Protein AF-A0AAE1PUC5-F1 (afdb_monomer_lite)

Sequence (109 aa):
MRTDESKNDPVVAELPVYLAKTLLDKLYVLQYPVRPHSHTYDDDSILKTKIRPRSKNVEVNLGLRTRGPTYDKSKGEQIALNVDGAFRDKRDSEDNYYKRQRVRWYVEV

Radius of gyration: 24.21 Å; chains: 1; bounding box: 84×30×47 Å

pLDDT: mean 78.88, std 15.54, range [35.38, 94.88]

Structure (mmCIF, N/CA/C/O backbone):
data_AF-A0AAE1PUC5-F1
#
_entry.id   AF-A0AAE1PUC5-F1
#
loop_
_atom_site.group_PDB
_atom_site.id
_atom_site.type_symbol
_atom_site.label_atom_id
_atom_site.label_alt_id
_atom_site.label_comp_id
_atom_site.label_asym_id
_atom_site.label_entity_id
_atom_site.label_seq_id
_atom_site.pdbx_PDB_ins_code
_atom_site.Cartn_x
_atom_site.Cartn_y
_atom_site.Cartn_z
_atom_site.occupancy
_atom_site.B_iso_or_equiv
_atom_site.auth_seq_id
_atom_site.auth_comp_id
_atom_site.auth_asym_id
_atom_site.auth_atom_id
_atom_site.pdbx_PDB_model_num
ATOM 1 N N . MET A 1 1 ? -59.134 3.040 8.819 1.00 43.56 1 MET A N 1
ATOM 2 C CA . MET A 1 1 ? -58.507 2.415 10.001 1.00 43.56 1 MET A CA 1
ATOM 3 C C . MET A 1 1 ? -57.400 1.513 9.465 1.00 43.56 1 MET A C 1
ATOM 5 O O . MET A 1 1 ? -57.729 0.550 8.791 1.00 43.56 1 MET A O 1
ATOM 9 N N . ARG A 1 2 ? -56.121 1.905 9.572 1.00 47.25 2 ARG A N 1
ATOM 10 C CA . ARG A 1 2 ? -54.986 1.075 9.119 1.00 47.25 2 ARG A CA 1
ATOM 11 C C . ARG A 1 2 ? -54.645 0.113 10.255 1.00 47.25 2 ARG A C 1
ATOM 13 O O . ARG A 1 2 ? -54.459 0.571 11.374 1.00 47.25 2 ARG A O 1
ATOM 20 N N . THR A 1 3 ? -54.664 -1.183 9.981 1.00 53.28 3 THR A N 1
ATOM 21 C CA . THR A 1 3 ? -54.377 -2.247 10.945 1.00 53.28 3 THR A CA 1
ATOM 22 C C . THR A 1 3 ? -52.873 -2.348 11.203 1.00 53.28 3 THR A C 1
ATOM 24 O O . THR A 1 3 ? -52.073 -2.328 10.272 1.00 53.28 3 THR A O 1
ATOM 27 N N . ASP A 1 4 ? -52.514 -2.415 12.486 1.00 59.62 4 ASP A N 1
ATOM 28 C CA . ASP A 1 4 ? -51.156 -2.510 13.032 1.00 59.62 4 ASP A CA 1
ATOM 29 C C . ASP A 1 4 ? -50.476 -3.856 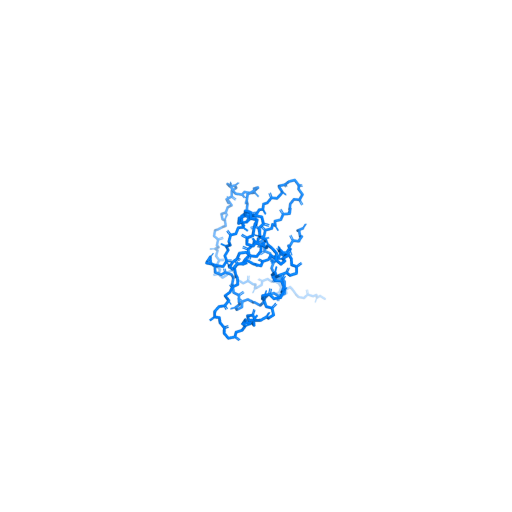12.686 1.00 59.62 4 ASP A C 1
ATOM 31 O O . ASP A 1 4 ? -50.363 -4.740 13.534 1.00 59.62 4 ASP A O 1
ATOM 35 N N . GLU A 1 5 ? -50.004 -4.043 11.452 1.00 59.59 5 GLU A N 1
ATOM 36 C CA . GLU A 1 5 ? -49.231 -5.241 11.055 1.00 59.59 5 GLU A CA 1
ATOM 37 C C . GLU A 1 5 ? -47.775 -5.246 11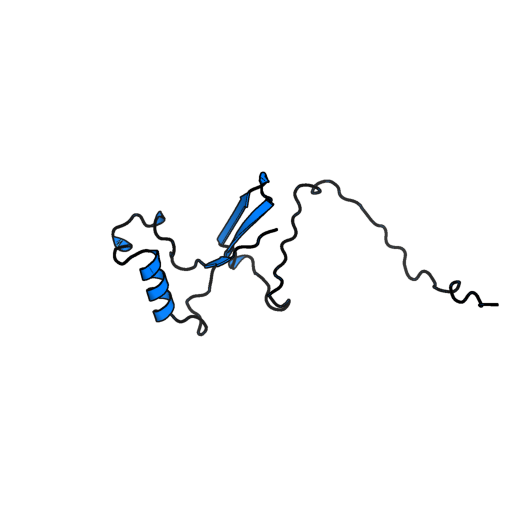.570 1.00 59.59 5 GLU A C 1
ATOM 39 O O . GLU A 1 5 ? -47.043 -6.210 11.376 1.00 59.59 5 GLU A O 1
ATOM 44 N N . SER A 1 6 ? -47.336 -4.204 12.282 1.00 59.38 6 SER A N 1
ATOM 45 C CA . SER A 1 6 ? -45.960 -4.064 12.786 1.00 59.38 6 SER A CA 1
ATOM 46 C C . SER A 1 6 ? -45.671 -4.791 14.109 1.00 59.38 6 SER A C 1
ATOM 48 O O . SER A 1 6 ? -44.548 -4.731 14.603 1.00 59.38 6 SER A O 1
ATOM 50 N N . LYS A 1 7 ? -46.658 -5.466 14.714 1.00 60.78 7 LYS A N 1
ATOM 51 C CA . LYS A 1 7 ? -46.546 -6.060 16.065 1.00 60.78 7 LYS A CA 1
ATOM 52 C C . LYS A 1 7 ? -46.017 -7.500 16.114 1.00 60.78 7 LYS A C 1
ATOM 54 O O . LYS A 1 7 ? -46.026 -8.085 17.192 1.00 60.78 7 LYS A O 1
ATOM 59 N N . ASN A 1 8 ? -45.583 -8.081 14.995 1.00 72.25 8 ASN A N 1
ATOM 60 C CA . ASN A 1 8 ? -45.296 -9.519 14.923 1.00 72.25 8 ASN A CA 1
ATOM 61 C C . ASN A 1 8 ? -43.942 -9.866 14.276 1.00 72.25 8 ASN A C 1
ATOM 63 O O . ASN A 1 8 ? -43.862 -10.834 13.524 1.00 72.25 8 ASN A O 1
ATOM 67 N N . ASP A 1 9 ? -42.894 -9.083 14.545 1.00 81.62 9 ASP A N 1
ATOM 68 C CA . ASP A 1 9 ? -41.514 -9.445 14.190 1.00 81.62 9 ASP A CA 1
ATOM 69 C C . ASP A 1 9 ? -40.803 -10.051 15.423 1.00 81.62 9 ASP A C 1
ATOM 71 O O . ASP A 1 9 ? -40.453 -9.311 16.350 1.00 81.62 9 ASP A O 1
ATOM 75 N N . PRO A 1 10 ? -40.688 -11.391 15.526 1.00 86.00 10 PRO A N 1
ATOM 76 C CA . PRO A 1 10 ? -40.137 -12.051 16.704 1.00 86.00 10 PRO A CA 1
ATOM 77 C C . PRO A 1 10 ? -38.611 -11.910 16.773 1.00 86.00 10 PRO A C 1
ATOM 79 O O . PRO A 1 10 ? -37.898 -12.111 15.792 1.00 86.00 10 PRO A O 1
ATOM 82 N N . VAL A 1 11 ? -38.086 -11.652 17.973 1.00 85.12 11 VAL A N 1
ATOM 83 C CA . VAL A 1 11 ? -36.637 -11.652 18.217 1.00 85.12 11 VAL A CA 1
ATOM 84 C C . VAL A 1 11 ? -36.087 -13.066 18.008 1.00 85.12 11 VAL A C 1
ATOM 86 O O . VAL A 1 11 ? -36.425 -13.986 18.750 1.00 85.12 11 VAL A O 1
ATOM 89 N N . VAL A 1 12 ? -35.233 -13.237 16.995 1.00 91.44 12 VAL A N 1
ATOM 90 C CA . VAL A 1 12 ? -34.618 -14.534 16.649 1.00 91.44 12 VAL A CA 1
ATOM 91 C C . VAL A 1 12 ? -33.363 -14.814 17.485 1.00 91.44 12 VAL A C 1
ATOM 93 O O . VAL A 1 12 ? -33.109 -15.963 17.840 1.00 91.44 12 VAL A O 1
ATOM 96 N N . ALA A 1 13 ? -32.570 -13.784 17.803 1.00 90.25 13 ALA A N 1
ATOM 97 C CA . ALA A 1 13 ? -31.341 -13.919 18.585 1.00 90.25 13 ALA A CA 1
ATOM 98 C C . ALA A 1 13 ? -30.924 -12.598 19.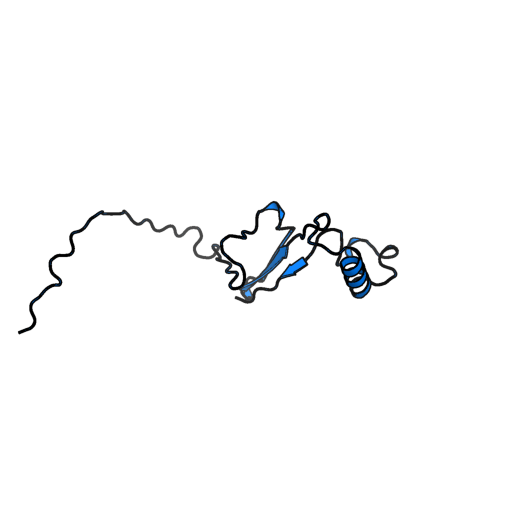251 1.00 90.25 13 ALA A C 1
ATOM 100 O O . ALA A 1 13 ? -31.054 -11.527 18.657 1.00 90.25 13 ALA A O 1
ATOM 101 N N . GLU A 1 14 ? -30.347 -12.694 20.451 1.00 91.50 14 GLU A N 1
ATOM 102 C CA . GLU A 1 14 ? -29.689 -11.583 21.145 1.00 91.50 14 GLU A CA 1
ATOM 103 C C . GLU A 1 14 ? -28.169 -11.715 21.005 1.00 91.50 14 GLU A C 1
ATOM 105 O O . GLU A 1 14 ? -27.575 -12.721 21.396 1.00 91.50 14 GLU A O 1
ATOM 110 N N . LEU A 1 15 ? -27.529 -10.697 20.426 1.00 94.00 15 LEU A N 1
ATOM 111 C CA . LEU A 1 15 ? -26.083 -10.662 20.214 1.00 94.00 15 LEU A CA 1
ATOM 112 C C . LEU A 1 15 ? -25.467 -9.574 21.105 1.00 94.00 15 LEU A C 1
ATOM 114 O O . LEU A 1 15 ? -25.795 -8.398 20.924 1.00 94.00 15 LEU A O 1
ATOM 118 N N . PRO A 1 16 ? -24.571 -9.915 22.051 1.00 93.38 16 PRO A N 1
ATOM 119 C CA . PRO A 1 16 ? -23.893 -8.907 22.854 1.00 93.38 16 PRO A CA 1
ATOM 120 C C . PRO A 1 16 ? -22.931 -8.094 21.977 1.00 93.38 16 PRO A C 1
ATOM 122 O O . PRO A 1 16 ? -22.033 -8.641 21.334 1.00 93.38 16 PRO A O 1
ATOM 125 N N . VAL A 1 17 ? -23.112 -6.772 21.958 1.00 94.88 17 VAL A N 1
ATOM 126 C CA . VAL A 1 17 ? -22.278 -5.844 21.181 1.00 94.88 17 VAL A CA 1
ATOM 127 C C . VAL A 1 17 ? -21.230 -5.213 22.093 1.00 94.88 17 VAL A C 1
ATOM 129 O O . VAL A 1 17 ? -21.557 -4.477 23.024 1.00 94.88 17 VAL A O 1
ATOM 132 N N . TYR A 1 18 ? -19.956 -5.475 21.805 1.00 94.12 18 TYR A N 1
ATOM 133 C CA . TYR A 1 18 ? -18.825 -4.915 22.544 1.00 94.12 18 TYR A CA 1
ATOM 134 C C . TYR A 1 18 ? -18.191 -3.747 21.783 1.00 94.12 18 TYR A C 1
ATOM 136 O O . TYR A 1 18 ? -17.984 -3.821 20.573 1.00 94.12 18 TYR A O 1
ATOM 144 N N . LEU A 1 19 ? -17.833 -2.678 22.501 1.00 92.81 19 LEU A N 1
ATOM 145 C CA . LEU A 1 19 ? -17.161 -1.506 21.936 1.00 92.81 19 LEU A CA 1
ATOM 146 C C . LEU A 1 19 ? -15.700 -1.448 22.391 1.00 92.81 19 LEU A C 1
ATOM 148 O O . LEU A 1 19 ? -15.410 -1.153 23.551 1.00 92.81 19 LEU A O 1
ATOM 152 N N . ALA A 1 20 ? -14.773 -1.654 21.458 1.00 93.31 20 ALA A N 1
ATOM 153 C CA . ALA A 1 20 ? -13.349 -1.434 21.684 1.00 93.31 20 ALA A CA 1
ATOM 154 C C . ALA A 1 20 ? -12.951 -0.009 21.261 1.00 93.31 20 ALA A C 1
ATOM 156 O O . ALA A 1 20 ? -13.194 0.400 20.129 1.00 93.31 20 ALA A O 1
ATOM 157 N N . LYS A 1 21 ? -12.307 0.748 22.161 1.00 93.12 21 LYS A N 1
ATOM 158 C CA . LYS A 1 21 ? -11.844 2.130 21.897 1.00 93.12 21 LYS A CA 1
ATOM 159 C C . LYS A 1 21 ? -10.333 2.248 21.658 1.00 93.12 21 LYS A C 1
ATOM 161 O O . LYS A 1 21 ? -9.837 3.334 21.387 1.00 93.12 21 LYS A O 1
ATOM 166 N N . THR A 1 22 ? -9.590 1.147 21.747 1.00 94.62 22 THR A N 1
ATOM 167 C CA . THR A 1 22 ? -8.115 1.130 21.698 1.00 94.62 22 THR A CA 1
ATOM 168 C C . THR A 1 22 ? -7.527 1.590 20.360 1.00 94.62 22 THR A C 1
ATOM 170 O O . THR A 1 22 ? -6.424 2.134 20.332 1.00 94.62 22 THR A O 1
ATOM 173 N N . LEU A 1 23 ? -8.249 1.387 19.254 1.00 91.50 23 LEU A N 1
ATOM 174 C CA . LEU A 1 23 ? -7.797 1.679 17.887 1.00 91.50 23 LEU A CA 1
ATOM 175 C C . LEU A 1 23 ? -8.590 2.800 17.203 1.00 91.50 23 LEU A C 1
ATOM 177 O O . LEU A 1 23 ? -8.455 2.970 15.994 1.00 91.50 23 LEU A O 1
ATOM 181 N N . LEU A 1 24 ? -9.384 3.567 17.957 1.00 89.31 24 LEU A N 1
ATOM 182 C CA . LEU A 1 24 ? -10.325 4.549 17.407 1.00 89.31 24 LEU A CA 1
ATOM 183 C C . LEU A 1 24 ? -9.669 5.518 16.403 1.00 89.31 24 LEU A C 1
ATOM 185 O O . LEU A 1 24 ? -10.225 5.756 15.339 1.00 89.31 24 LEU A O 1
ATOM 189 N N . ASP A 1 25 ? -8.450 5.981 16.695 1.00 86.25 25 ASP A N 1
ATOM 190 C CA . ASP A 1 25 ? -7.715 6.946 15.856 1.00 86.25 25 ASP A CA 1
ATOM 191 C C . ASP A 1 25 ? -6.633 6.305 14.962 1.00 86.25 25 ASP A C 1
ATOM 193 O O . ASP A 1 25 ? -5.858 6.994 14.290 1.00 86.25 25 ASP A O 1
ATOM 197 N N . LYS A 1 26 ? -6.520 4.971 14.991 1.00 89.25 26 LYS A N 1
ATOM 198 C CA . LYS A 1 26 ? -5.444 4.210 14.328 1.00 89.25 26 LYS A CA 1
ATOM 199 C C . LYS A 1 26 ? -5.951 3.215 13.286 1.00 89.25 26 LYS A C 1
ATOM 201 O O . LYS A 1 26 ? -5.147 2.738 12.488 1.00 89.25 26 LYS A O 1
ATOM 206 N N . LEU A 1 27 ? -7.242 2.885 13.296 1.00 90.81 27 LEU A N 1
ATOM 207 C CA . LEU A 1 27 ? -7.851 1.962 12.346 1.00 90.81 27 LEU A CA 1
ATOM 208 C C . LEU A 1 27 ? -8.322 2.714 11.100 1.00 90.81 27 LEU A C 1
ATOM 210 O O . LEU A 1 27 ? -9.198 3.571 11.172 1.00 90.81 27 LEU A O 1
ATOM 214 N N . TYR A 1 28 ? -7.755 2.354 9.952 1.00 89.12 28 TYR A N 1
ATOM 215 C CA . TYR A 1 28 ? -8.115 2.914 8.653 1.00 89.12 28 TYR A CA 1
ATOM 216 C C . TYR A 1 28 ? -8.654 1.809 7.749 1.00 89.12 28 TYR A C 1
ATOM 218 O O . TYR A 1 28 ? -8.137 0.692 7.754 1.00 89.12 28 TYR A O 1
ATOM 226 N N . VAL A 1 29 ? -9.672 2.134 6.953 1.00 89.69 29 VAL A N 1
ATOM 227 C CA . VAL A 1 29 ? -10.246 1.232 5.949 1.00 89.69 29 VAL A CA 1
ATOM 228 C C . VAL A 1 29 ? -9.907 1.776 4.569 1.00 89.69 29 VAL A C 1
ATOM 230 O O . VAL A 1 29 ? -10.301 2.886 4.224 1.00 89.69 29 VAL A O 1
ATOM 233 N N . LEU A 1 30 ? -9.171 0.991 3.784 1.00 88.94 30 LEU A N 1
ATOM 234 C CA . LEU A 1 30 ? -8.834 1.319 2.400 1.00 88.94 30 LEU A CA 1
ATOM 235 C C . LEU A 1 30 ? -9.791 0.583 1.463 1.00 88.94 30 LEU A C 1
ATOM 237 O O . LEU A 1 30 ? -9.928 -0.637 1.551 1.00 88.94 30 LEU A O 1
ATOM 241 N N . GLN A 1 31 ? -10.444 1.320 0.567 1.00 89.69 31 GLN A N 1
ATOM 242 C CA . GLN A 1 31 ? -11.379 0.767 -0.412 1.00 89.69 31 GLN A CA 1
ATOM 243 C C . GLN A 1 31 ? -10.797 0.877 -1.823 1.00 89.69 31 GLN A C 1
ATOM 245 O O . GLN A 1 31 ? -10.186 1.885 -2.173 1.00 89.69 31 GLN A O 1
ATOM 250 N N . TYR A 1 32 ? -11.005 -0.158 -2.641 1.00 89.75 32 TYR A N 1
ATOM 251 C CA . TYR A 1 32 ? -10.541 -0.219 -4.031 1.00 89.75 32 TYR A CA 1
ATOM 252 C C . TYR A 1 32 ? -11.743 -0.395 -4.973 1.00 89.75 32 TYR A C 1
ATOM 254 O O . TYR A 1 32 ? -12.035 -1.522 -5.369 1.00 89.75 32 TYR A O 1
ATOM 262 N N . PRO A 1 33 ? -12.449 0.689 -5.352 1.00 89.81 33 PRO A N 1
ATOM 263 C CA . PRO A 1 33 ? -13.742 0.600 -6.046 1.00 89.81 33 PRO A CA 1
ATOM 264 C C . PRO A 1 33 ? -13.689 -0.128 -7.392 1.00 89.81 33 PRO A C 1
ATOM 266 O O . PRO A 1 33 ? -14.649 -0.768 -7.803 1.00 89.81 33 PRO A O 1
ATOM 269 N N . VAL A 1 34 ? -12.553 -0.035 -8.083 1.00 90.00 34 VAL A N 1
ATOM 270 C CA . VAL A 1 34 ? -12.346 -0.632 -9.410 1.00 90.00 34 VAL A CA 1
ATOM 271 C C . VAL A 1 34 ? -11.881 -2.087 -9.353 1.00 90.00 34 VAL A C 1
ATOM 273 O O . VAL A 1 34 ? -11.670 -2.701 -10.398 1.00 90.00 34 VAL A O 1
ATOM 276 N N . ARG A 1 35 ? -11.672 -2.646 -8.154 1.00 86.69 35 ARG A N 1
ATOM 277 C CA . ARG A 1 35 ? -11.149 -4.000 -7.991 1.00 86.69 35 ARG A CA 1
ATOM 278 C C . ARG A 1 35 ? -12.259 -4.954 -7.538 1.00 86.69 35 ARG A C 1
ATOM 280 O O . ARG A 1 35 ? -12.886 -4.700 -6.513 1.00 86.69 35 ARG A O 1
ATOM 287 N N . PRO A 1 36 ? -12.504 -6.057 -8.267 1.00 89.88 36 PRO A N 1
ATOM 288 C CA . PRO A 1 36 ? -13.509 -7.035 -7.873 1.00 89.88 36 PRO A CA 1
ATOM 289 C C . PRO A 1 36 ? -13.086 -7.783 -6.605 1.00 89.88 36 PRO A C 1
ATOM 291 O O . PRO A 1 36 ? -11.901 -8.025 -6.377 1.00 89.88 36 PRO A O 1
ATOM 294 N N . HIS A 1 37 ? -14.073 -8.211 -5.817 1.00 85.69 37 HIS A N 1
ATOM 295 C CA . HIS A 1 37 ? -13.857 -8.913 -4.548 1.00 85.69 37 HIS A CA 1
ATOM 296 C C . HIS A 1 37 ? -13.022 -10.198 -4.687 1.00 85.69 37 HIS A C 1
ATOM 298 O O . HIS A 1 37 ? -12.243 -10.523 -3.797 1.00 85.69 37 HIS A O 1
ATOM 304 N N . SER A 1 38 ? -13.130 -10.899 -5.820 1.00 86.94 38 SER A N 1
ATOM 305 C CA . SER A 1 38 ? -12.373 -12.126 -6.098 1.00 86.94 38 SER A CA 1
ATOM 306 C C . SER A 1 38 ? -10.864 -11.912 -6.276 1.00 86.94 38 SER A C 1
ATOM 308 O O . SER A 1 38 ? -10.114 -12.883 -6.275 1.00 86.94 38 SER A O 1
ATOM 310 N N . HIS A 1 39 ? -10.404 -10.668 -6.436 1.00 80.44 39 HIS A N 1
ATOM 311 C CA . HIS A 1 39 ? -8.991 -10.332 -6.584 1.00 80.44 39 HIS A CA 1
ATOM 312 C C . HIS A 1 39 ? -8.516 -9.541 -5.360 1.00 80.44 39 HIS A C 1
ATOM 314 O O . HIS A 1 39 ? -8.499 -8.310 -5.376 1.00 80.44 39 HIS A O 1
ATOM 320 N N . THR A 1 40 ? -8.099 -10.247 -4.310 1.00 83.00 40 THR A N 1
ATOM 321 C CA . THR A 1 40 ? -7.513 -9.660 -3.094 1.00 83.00 40 THR A CA 1
ATOM 322 C C . THR A 1 40 ? -6.058 -9.235 -3.309 1.00 83.00 40 THR A C 1
ATOM 324 O O . THR A 1 40 ? -5.401 -9.616 -4.283 1.00 83.00 40 THR A O 1
ATOM 327 N N . TYR A 1 41 ? -5.560 -8.318 -2.473 1.00 81.50 41 TYR A N 1
ATOM 328 C CA . TYR A 1 41 ? -4.118 -8.093 -2.346 1.00 81.50 41 TYR A CA 1
ATOM 329 C C . TYR A 1 41 ? -3.629 -9.045 -1.264 1.00 81.50 41 TYR A C 1
ATOM 331 O O . TYR A 1 41 ? -4.034 -8.895 -0.117 1.00 81.50 41 TYR A O 1
ATOM 339 N N . ASP A 1 42 ? -2.801 -10.010 -1.643 1.00 75.31 42 ASP A N 1
ATOM 340 C CA . ASP A 1 42 ? -2.109 -10.861 -0.677 1.00 75.31 42 ASP A CA 1
ATOM 341 C C . ASP A 1 42 ? -0.886 -10.107 -0.135 1.00 75.31 42 ASP A C 1
ATOM 343 O O . ASP A 1 42 ? -0.345 -9.231 -0.825 1.00 75.31 42 ASP A O 1
ATOM 347 N N . ASP A 1 43 ? -0.434 -10.437 1.075 1.00 65.31 43 ASP A N 1
ATOM 348 C CA . ASP A 1 43 ? 0.655 -9.720 1.759 1.00 65.31 43 ASP A CA 1
ATOM 349 C C . ASP A 1 43 ? 1.939 -9.647 0.915 1.00 65.31 43 ASP A C 1
ATOM 351 O O . ASP A 1 43 ? 2.588 -8.601 0.856 1.00 65.31 43 ASP A O 1
ATOM 355 N N . ASP A 1 44 ? 2.237 -10.699 0.146 1.00 66.12 44 ASP A N 1
ATOM 356 C CA . ASP A 1 44 ? 3.398 -10.782 -0.753 1.00 66.12 44 ASP A CA 1
ATOM 357 C C . ASP A 1 44 ? 3.391 -9.732 -1.879 1.00 66.12 44 ASP A C 1
ATOM 359 O O . ASP A 1 44 ? 4.411 -9.475 -2.526 1.00 66.12 44 ASP A O 1
ATOM 363 N N . SER A 1 45 ? 2.238 -9.113 -2.143 1.00 78.00 45 SER A N 1
ATOM 364 C CA . SER A 1 45 ? 2.109 -8.049 -3.136 1.00 78.00 45 SER A CA 1
ATOM 365 C C . SER A 1 45 ? 2.448 -6.666 -2.581 1.00 78.00 45 SER A C 1
ATOM 367 O O . SER A 1 45 ? 2.670 -5.753 -3.373 1.00 78.00 45 SER A O 1
ATOM 369 N N . ILE A 1 46 ? 2.531 -6.472 -1.262 1.00 84.88 46 ILE A N 1
ATOM 370 C CA . ILE A 1 46 ? 2.756 -5.157 -0.650 1.00 84.88 46 ILE A CA 1
ATOM 371 C C . ILE A 1 46 ? 4.252 -4.932 -0.434 1.00 84.88 46 ILE A C 1
ATOM 373 O O . ILE A 1 46 ? 4.897 -5.579 0.379 1.00 84.88 46 ILE A O 1
ATOM 377 N N . LEU A 1 47 ? 4.819 -3.954 -1.142 1.00 84.38 47 LEU A N 1
ATOM 378 C CA . LEU A 1 47 ? 6.255 -3.664 -1.070 1.00 84.38 47 LEU A CA 1
ATOM 379 C C . LEU A 1 47 ? 6.584 -2.559 -0.073 1.00 84.38 47 LEU A C 1
ATOM 381 O O . LEU A 1 47 ? 7.603 -2.603 0.611 1.00 84.38 47 LEU A O 1
ATOM 385 N N . LYS A 1 48 ? 5.778 -1.492 -0.063 1.00 85.56 48 LYS A N 1
ATOM 386 C CA . LYS A 1 48 ? 6.018 -0.321 0.786 1.00 85.56 48 LYS A CA 1
ATOM 387 C C . LYS A 1 48 ? 4.758 0.505 0.954 1.00 85.56 48 LYS A C 1
ATOM 389 O O . LYS A 1 48 ? 4.179 0.932 -0.044 1.00 85.56 48 LYS A O 1
ATOM 394 N N . THR A 1 49 ? 4.468 0.873 2.193 1.00 89.06 49 THR A N 1
ATOM 395 C CA . THR A 1 49 ? 3.360 1.761 2.551 1.00 89.06 49 THR A CA 1
ATOM 396 C C . THR A 1 49 ? 3.897 3.080 3.096 1.00 89.06 49 THR A C 1
ATOM 398 O O . THR A 1 49 ? 4.915 3.113 3.790 1.00 89.06 49 THR A O 1
ATOM 401 N N . LYS A 1 50 ? 3.239 4.188 2.762 1.00 90.19 50 LYS A N 1
ATOM 402 C CA . LYS A 1 50 ? 3.496 5.513 3.329 1.00 90.19 50 LYS A CA 1
ATOM 403 C C . LYS A 1 50 ? 2.170 6.159 3.699 1.00 90.19 50 LYS A C 1
ATOM 405 O O . LYS A 1 50 ? 1.203 6.048 2.957 1.00 90.19 50 LYS A O 1
ATOM 410 N N . ILE A 1 51 ? 2.157 6.880 4.811 1.00 91.12 51 ILE A N 1
ATOM 411 C CA . ILE A 1 51 ? 1.005 7.658 5.260 1.00 91.12 51 ILE A CA 1
ATOM 412 C C . ILE A 1 51 ? 1.437 9.101 5.502 1.00 91.12 51 ILE A C 1
ATOM 414 O O . ILE A 1 51 ? 2.512 9.355 6.046 1.00 91.12 51 ILE A O 1
ATOM 418 N N . ARG A 1 52 ? 0.600 10.053 5.091 1.00 90.38 52 ARG A N 1
ATOM 419 C CA . ARG A 1 52 ? 0.690 11.468 5.458 1.00 90.38 52 ARG A CA 1
ATOM 420 C C . ARG A 1 52 ? -0.433 11.762 6.455 1.00 90.38 52 ARG A C 1
ATOM 422 O O . ARG A 1 52 ? -1.545 12.050 6.024 1.00 90.38 52 ARG A O 1
ATOM 429 N N . PRO A 1 53 ? -0.170 11.727 7.775 1.00 83.88 53 PRO A N 1
ATOM 430 C CA . PRO A 1 53 ? -1.231 11.768 8.784 1.00 83.88 53 PRO A CA 1
ATOM 431 C C . PRO A 1 53 ? -2.084 13.040 8.738 1.00 83.88 53 PRO A C 1
ATOM 433 O O . PRO A 1 53 ? -3.293 12.980 8.917 1.00 83.88 53 PRO A O 1
ATOM 436 N N . ARG A 1 54 ? -1.468 14.198 8.451 1.00 86.56 54 ARG A N 1
ATOM 437 C CA . ARG A 1 54 ? -2.179 15.488 8.397 1.00 86.56 54 ARG A CA 1
ATOM 438 C C . ARG A 1 54 ? -3.119 15.610 7.201 1.00 86.56 54 ARG A C 1
ATOM 440 O O . ARG A 1 54 ? -4.203 16.153 7.349 1.00 86.56 54 ARG A O 1
ATOM 447 N N . SER A 1 55 ? -2.698 15.126 6.034 1.00 85.75 55 SER A N 1
ATOM 448 C CA . SER A 1 55 ? -3.495 15.196 4.805 1.00 85.75 55 SER A CA 1
ATOM 449 C C . SER A 1 55 ? -4.312 13.930 4.553 1.00 85.75 55 SER A C 1
ATOM 451 O O . SER A 1 55 ? -4.946 13.840 3.516 1.00 85.75 55 SER A O 1
ATOM 453 N N . LYS A 1 56 ? -4.245 12.943 5.460 1.00 84.31 56 LYS A N 1
ATOM 454 C CA . LYS A 1 56 ? -4.897 11.625 5.369 1.00 84.31 56 LYS A CA 1
ATOM 455 C C . LYS A 1 56 ? -4.622 10.851 4.072 1.00 84.31 56 LYS A C 1
ATOM 457 O O . LYS A 1 56 ? -5.363 9.942 3.724 1.00 84.31 56 LYS A O 1
ATOM 462 N N . ASN A 1 57 ? -3.499 11.133 3.413 1.00 87.50 57 ASN A N 1
ATOM 463 C CA . ASN A 1 57 ? -3.126 10.444 2.179 1.00 87.50 57 ASN A CA 1
ATOM 464 C C . ASN A 1 57 ? -2.322 9.185 2.485 1.00 87.50 57 ASN A C 1
ATOM 466 O O . ASN A 1 57 ? -1.341 9.234 3.237 1.00 87.50 57 ASN A O 1
ATOM 470 N N . VAL A 1 58 ? -2.705 8.076 1.857 1.00 90.12 58 VAL A N 1
ATOM 471 C CA . VAL A 1 58 ? -2.019 6.790 1.973 1.00 90.12 58 VAL A CA 1
ATOM 472 C C . VAL A 1 58 ? -1.514 6.376 0.596 1.00 90.12 58 VAL A C 1
ATOM 474 O O . VAL A 1 58 ? -2.266 6.303 -0.368 1.00 90.12 58 VAL A O 1
ATOM 477 N N . GLU A 1 59 ? -0.219 6.090 0.503 1.00 89.06 59 GLU A N 1
ATOM 478 C CA . GLU A 1 59 ? 0.403 5.541 -0.698 1.00 89.06 59 GLU A CA 1
ATOM 479 C C . GLU A 1 59 ? 0.833 4.102 -0.423 1.00 89.06 59 GLU A C 1
ATOM 481 O O . GLU A 1 59 ? 1.663 3.848 0.457 1.00 89.06 59 GLU A O 1
ATOM 486 N N . VAL A 1 60 ? 0.318 3.164 -1.214 1.00 87.81 60 VAL A N 1
ATOM 487 C CA . VAL A 1 60 ? 0.711 1.752 -1.164 1.00 87.81 60 VAL A CA 1
ATOM 488 C C . VAL A 1 60 ? 1.411 1.397 -2.473 1.00 87.81 60 VAL A C 1
ATOM 490 O O . VAL A 1 60 ? 0.884 1.603 -3.565 1.00 87.81 60 VAL A O 1
ATOM 493 N N . ASN A 1 61 ? 2.636 0.883 -2.375 1.00 86.56 61 ASN A N 1
ATOM 494 C CA . ASN A 1 61 ? 3.378 0.367 -3.520 1.00 86.56 61 ASN A CA 1
ATOM 495 C C . ASN A 1 61 ? 3.198 -1.141 -3.582 1.00 86.56 61 ASN A C 1
ATOM 497 O O . ASN A 1 61 ? 3.503 -1.838 -2.612 1.00 86.56 61 ASN A O 1
ATOM 501 N N . LEU A 1 62 ? 2.765 -1.616 -4.743 1.00 85.25 62 LEU A N 1
ATOM 502 C CA . LEU A 1 62 ? 2.436 -3.009 -4.970 1.00 85.25 62 LEU A CA 1
ATOM 503 C C . LEU A 1 62 ? 3.419 -3.627 -5.969 1.00 85.25 62 LEU A C 1
ATOM 505 O O . LEU A 1 62 ? 3.850 -3.004 -6.944 1.00 85.25 62 LEU A O 1
ATOM 509 N N . GLY A 1 63 ? 3.811 -4.863 -5.705 1.00 83.62 63 GLY A N 1
ATOM 510 C CA . GLY A 1 63 ? 4.629 -5.668 -6.589 1.00 83.62 63 GLY A CA 1
ATOM 511 C C . GLY A 1 63 ? 3.779 -6.263 -7.697 1.00 83.62 63 GLY A C 1
ATOM 512 O O . GLY A 1 63 ? 2.699 -6.794 -7.457 1.00 83.62 63 GLY A O 1
ATOM 513 N N . LEU A 1 64 ? 4.291 -6.202 -8.924 1.00 82.75 64 LEU A N 1
ATOM 514 C CA . LEU A 1 64 ? 3.725 -6.948 -10.041 1.00 82.75 64 LEU A CA 1
ATOM 515 C C . LEU A 1 64 ? 4.575 -8.173 -10.350 1.00 82.75 64 LEU A C 1
ATOM 517 O O . LEU A 1 64 ? 5.809 -8.130 -10.320 1.00 82.75 64 LEU A O 1
ATOM 521 N N . ARG A 1 65 ? 3.902 -9.265 -10.713 1.00 82.75 65 ARG A N 1
ATOM 522 C CA . ARG A 1 65 ? 4.551 -10.486 -11.182 1.00 82.75 65 ARG A CA 1
ATOM 523 C C . ARG A 1 65 ? 5.028 -10.296 -12.621 1.00 82.75 65 ARG A C 1
ATOM 525 O O . ARG A 1 65 ? 4.239 -10.326 -13.554 1.00 82.75 65 ARG A O 1
ATOM 532 N N . THR A 1 66 ? 6.339 -10.164 -12.798 1.00 84.00 66 THR A N 1
ATOM 533 C CA . THR A 1 66 ? 6.968 -9.931 -14.112 1.00 84.00 66 THR A CA 1
ATOM 534 C C . THR A 1 66 ? 7.349 -11.208 -14.866 1.00 84.00 66 THR A C 1
ATOM 536 O O . THR A 1 66 ? 7.746 -11.143 -16.023 1.00 84.00 66 THR A O 1
ATOM 539 N N . ARG A 1 67 ? 7.246 -12.380 -14.223 1.00 83.62 67 ARG A N 1
ATOM 540 C CA . ARG A 1 67 ? 7.565 -13.701 -14.809 1.00 83.62 67 ARG A CA 1
ATOM 541 C C . ARG A 1 67 ? 6.321 -14.489 -15.249 1.00 83.62 67 ARG A C 1
ATOM 543 O O . ARG A 1 67 ? 6.374 -15.709 -15.345 1.00 83.62 67 ARG A O 1
ATOM 550 N N . GLY A 1 68 ? 5.177 -13.823 -15.390 1.00 82.88 68 GLY A N 1
ATOM 551 C CA . GLY A 1 68 ? 3.916 -14.442 -15.807 1.00 82.88 68 GLY A CA 1
ATOM 552 C C . GLY A 1 68 ? 3.599 -14.170 -17.280 1.00 82.88 68 GLY A C 1
ATOM 553 O O . GLY A 1 68 ? 4.142 -13.222 -17.842 1.00 82.88 68 GLY A O 1
ATOM 554 N N . PRO A 1 69 ? 2.680 -14.939 -17.890 1.00 88.69 69 PRO A N 1
ATOM 555 C CA . PRO A 1 69 ? 2.248 -14.718 -19.274 1.00 88.69 69 PRO A C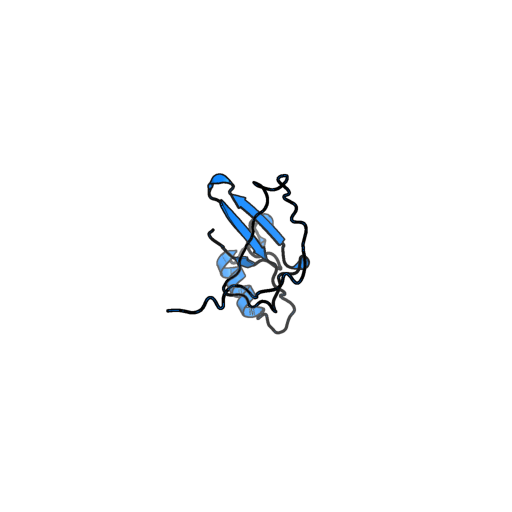A 1
ATOM 556 C C . PRO A 1 69 ? 1.482 -13.397 -19.462 1.00 88.69 69 PRO A C 1
ATOM 558 O O . PRO A 1 69 ? 1.309 -12.934 -20.581 1.00 88.69 69 PRO A O 1
ATOM 561 N N . THR A 1 70 ? 1.025 -12.780 -18.372 1.00 88.94 70 THR A N 1
ATOM 562 C CA . THR A 1 70 ? 0.259 -11.527 -18.368 1.00 88.94 70 THR A CA 1
ATOM 563 C C . THR A 1 70 ? 1.130 -10.268 -18.376 1.00 88.94 70 THR A C 1
ATOM 565 O O . THR A 1 70 ? 0.592 -9.163 -18.414 1.00 88.94 70 THR A O 1
ATOM 568 N N . TYR A 1 71 ? 2.460 -10.406 -18.326 1.00 89.38 71 TYR A N 1
ATOM 569 C CA . TYR A 1 71 ? 3.394 -9.283 -18.334 1.00 89.38 71 TYR A CA 1
ATOM 570 C C . TYR A 1 71 ? 4.253 -9.293 -19.601 1.00 89.38 71 TYR A C 1
ATOM 572 O O . TYR A 1 71 ? 5.060 -10.197 -19.808 1.00 89.38 71 TYR A O 1
ATOM 580 N N . ASP A 1 72 ? 4.120 -8.250 -20.418 1.00 92.06 72 ASP A N 1
ATOM 581 C CA . ASP A 1 72 ? 4.995 -8.023 -21.568 1.00 92.06 72 ASP A CA 1
ATOM 582 C C . ASP A 1 72 ? 6.315 -7.385 -21.112 1.00 92.06 72 ASP A C 1
ATOM 584 O O . ASP A 1 72 ? 6.374 -6.222 -20.693 1.00 92.06 72 ASP A O 1
ATOM 588 N N . LYS A 1 73 ? 7.393 -8.167 -21.212 1.00 88.38 73 LYS A N 1
ATOM 589 C CA . LYS A 1 73 ? 8.739 -7.752 -20.814 1.00 88.38 73 LYS A CA 1
ATOM 590 C C . LYS A 1 73 ? 9.283 -6.619 -21.681 1.00 88.38 73 LYS A C 1
ATOM 592 O O . LYS A 1 73 ? 9.894 -5.703 -21.139 1.00 88.38 73 LYS A O 1
ATOM 597 N N . SER A 1 74 ? 9.051 -6.655 -22.992 1.00 90.69 74 SER A N 1
ATOM 598 C CA . SER A 1 74 ? 9.576 -5.657 -23.927 1.00 90.69 74 SER A CA 1
ATOM 599 C C . SER A 1 74 ? 8.958 -4.289 -23.658 1.00 90.69 74 SER A C 1
ATOM 601 O O . SER A 1 74 ? 9.672 -3.291 -23.544 1.00 90.69 74 SER A O 1
ATOM 603 N N . LYS A 1 75 ? 7.636 -4.242 -23.455 1.00 91.00 75 LYS A N 1
ATOM 604 C CA . LYS A 1 75 ? 6.944 -3.000 -23.089 1.00 91.00 75 LYS A CA 1
ATOM 605 C C . LYS A 1 75 ? 7.347 -2.510 -21.697 1.00 91.00 75 LYS A C 1
ATOM 607 O O . LYS A 1 75 ? 7.559 -1.315 -21.497 1.00 91.00 75 LYS A O 1
ATOM 612 N N . GLY A 1 76 ? 7.498 -3.428 -20.743 1.00 88.62 76 GLY A N 1
ATOM 613 C CA . GLY A 1 76 ? 7.983 -3.114 -19.401 1.00 88.62 76 GLY A CA 1
ATOM 614 C C . GLY A 1 76 ? 9.373 -2.473 -19.392 1.00 88.62 76 GLY A C 1
ATOM 615 O O . GLY A 1 76 ? 9.599 -1.492 -18.684 1.00 88.62 76 GLY A O 1
ATOM 616 N N . GLU A 1 77 ? 10.293 -2.983 -20.212 1.00 87.12 77 GLU A N 1
ATOM 617 C CA . GLU A 1 77 ? 11.649 -2.445 -20.348 1.00 87.12 77 GLU A CA 1
ATOM 618 C C . GLU A 1 77 ? 11.667 -1.048 -20.971 1.00 87.12 77 GLU A C 1
ATOM 620 O O . GLU A 1 77 ? 12.407 -0.193 -20.487 1.00 87.12 77 GLU A O 1
ATOM 625 N N . GLN A 1 78 ? 10.826 -0.782 -21.976 1.00 90.50 78 GLN A N 1
ATOM 626 C CA . GLN A 1 78 ? 10.685 0.559 -22.557 1.00 90.50 78 GLN A CA 1
ATOM 627 C C . GLN A 1 78 ? 10.162 1.573 -21.536 1.00 90.50 78 GLN A C 1
ATOM 629 O O . GLN A 1 78 ? 10.709 2.668 -21.423 1.00 90.50 78 GLN A O 1
ATOM 634 N N . ILE A 1 79 ? 9.143 1.208 -20.750 1.00 89.69 79 ILE A N 1
ATOM 635 C CA . ILE A 1 79 ? 8.615 2.080 -19.689 1.00 89.69 79 ILE A CA 1
ATOM 636 C C . ILE A 1 79 ? 9.704 2.369 -18.650 1.00 89.69 79 ILE A C 1
ATOM 638 O O . ILE A 1 79 ? 9.892 3.521 -18.264 1.00 89.69 79 ILE A O 1
ATOM 642 N N . ALA A 1 80 ? 10.452 1.343 -18.236 1.00 86.50 80 ALA A N 1
ATOM 643 C CA . ALA A 1 80 ? 11.549 1.511 -17.292 1.00 86.50 80 ALA A CA 1
ATOM 644 C C . ALA A 1 80 ? 12.653 2.422 -17.849 1.00 86.50 80 ALA A C 1
ATOM 646 O O . ALA A 1 80 ? 13.119 3.305 -17.141 1.00 86.50 80 ALA A O 1
ATOM 647 N N . LEU A 1 81 ? 13.037 2.262 -19.119 1.00 88.19 81 LEU A N 1
ATOM 648 C CA . LEU A 1 81 ? 14.024 3.124 -19.780 1.00 88.19 81 LEU A CA 1
ATOM 649 C C . LEU A 1 81 ? 13.551 4.574 -19.910 1.00 88.19 81 LEU A C 1
ATOM 651 O O . LEU A 1 81 ? 14.353 5.485 -19.732 1.00 88.19 81 LEU A O 1
ATOM 655 N N . ASN A 1 82 ? 12.268 4.803 -20.187 1.00 89.88 82 ASN A N 1
ATOM 656 C CA . ASN A 1 82 ? 11.720 6.154 -20.308 1.00 89.88 82 ASN A CA 1
ATOM 657 C C . ASN A 1 82 ? 11.692 6.898 -18.965 1.00 89.88 82 ASN A C 1
ATOM 659 O O . ASN A 1 82 ? 11.812 8.119 -18.948 1.00 89.88 82 ASN A O 1
ATOM 663 N N . VAL A 1 83 ? 11.539 6.179 -17.847 1.00 88.62 83 VAL A N 1
ATOM 664 C CA . VAL A 1 83 ? 11.501 6.778 -16.503 1.00 88.62 83 VAL A CA 1
ATOM 665 C C . VAL A 1 83 ? 12.892 6.869 -15.875 1.00 88.62 83 VAL A C 1
ATOM 667 O O . VAL A 1 83 ? 13.275 7.932 -15.393 1.00 88.62 83 VAL A O 1
ATOM 670 N N . ASP A 1 84 ? 13.671 5.788 -15.918 1.00 84.69 84 ASP A N 1
ATOM 671 C CA . ASP A 1 84 ? 14.998 5.712 -15.290 1.00 84.69 84 ASP A CA 1
ATOM 672 C C . ASP A 1 84 ? 16.128 6.163 -16.227 1.00 84.69 84 ASP A C 1
ATOM 674 O O . ASP A 1 84 ? 17.279 6.284 -15.811 1.00 84.69 84 ASP A O 1
ATOM 678 N N . GLY A 1 85 ? 15.834 6.429 -17.498 1.00 84.12 85 GLY A N 1
ATOM 679 C CA . GLY A 1 85 ? 16.802 6.841 -18.510 1.00 84.12 85 GLY A CA 1
ATOM 680 C C . GLY A 1 85 ? 17.732 5.719 -18.994 1.00 84.12 85 GLY A C 1
ATOM 681 O O . GLY A 1 85 ? 17.916 4.676 -18.364 1.00 84.12 85 GLY A O 1
ATOM 682 N N . ALA A 1 86 ? 18.388 5.967 -20.131 1.00 79.31 86 ALA A N 1
ATOM 683 C CA . ALA A 1 86 ? 19.284 5.007 -20.785 1.00 79.31 86 ALA A CA 1
ATOM 684 C C . ALA A 1 86 ? 20.556 4.670 -19.976 1.00 79.31 86 ALA A C 1
ATOM 686 O O . ALA A 1 86 ? 21.164 3.629 -20.199 1.00 79.31 86 ALA A O 1
ATOM 687 N N . PHE A 1 87 ? 20.948 5.522 -19.021 1.00 76.06 87 PHE A N 1
ATOM 688 C CA . PHE A 1 87 ? 22.161 5.358 -18.205 1.00 76.06 87 PHE A CA 1
ATOM 689 C C . PHE A 1 87 ? 21.875 4.963 -16.750 1.00 76.06 87 PHE A C 1
ATOM 691 O O . PHE A 1 87 ? 22.663 5.273 -15.858 1.00 76.06 87 PHE A O 1
ATOM 698 N N . ARG A 1 88 ? 20.758 4.277 -16.492 1.00 72.31 88 ARG A N 1
ATOM 699 C CA . ARG A 1 88 ? 20.397 3.747 -15.164 1.00 72.31 88 ARG A CA 1
ATOM 700 C C . ARG A 1 88 ? 21.482 2.889 -14.500 1.00 72.31 88 ARG A C 1
ATOM 702 O O . ARG A 1 88 ? 21.568 2.882 -13.279 1.00 72.31 88 ARG A O 1
ATOM 709 N N . ASP A 1 89 ? 22.337 2.236 -15.288 1.00 71.81 89 ASP A N 1
ATOM 710 C CA . ASP A 1 89 ? 23.439 1.401 -14.782 1.00 71.81 89 ASP A CA 1
ATOM 711 C C . ASP A 1 89 ? 24.637 2.217 -14.271 1.00 71.81 89 ASP A C 1
ATOM 713 O O . ASP A 1 89 ? 25.491 1.689 -13.567 1.00 71.81 89 ASP A O 1
ATOM 717 N N . LYS A 1 90 ? 24.716 3.506 -14.626 1.00 72.62 90 LYS A N 1
ATOM 718 C CA . LYS A 1 90 ? 25.775 4.423 -14.171 1.00 72.62 90 LYS A CA 1
ATOM 719 C C . LYS A 1 90 ? 25.379 5.222 -12.927 1.00 72.62 90 LYS A C 1
ATOM 721 O O . LYS A 1 90 ? 26.186 6.010 -12.444 1.00 72.62 90 LYS A O 1
ATOM 726 N N . ARG A 1 91 ? 24.137 5.076 -12.461 1.00 69.50 91 ARG A N 1
ATOM 727 C CA . ARG A 1 91 ? 23.608 5.753 -11.274 1.00 69.50 91 ARG A CA 1
ATOM 728 C C . ARG A 1 91 ? 23.553 4.796 -10.099 1.00 69.50 91 ARG A C 1
ATOM 730 O O . ARG A 1 91 ? 23.453 3.582 -10.287 1.00 69.50 91 ARG A O 1
ATOM 737 N N . ASP A 1 92 ? 23.579 5.359 -8.897 1.00 71.00 92 ASP A N 1
ATOM 738 C CA . ASP A 1 92 ? 23.348 4.574 -7.698 1.00 71.00 92 ASP A CA 1
ATOM 739 C C . ASP A 1 92 ? 21.997 3.889 -7.805 1.00 71.00 92 ASP A C 1
ATOM 741 O O . ASP A 1 92 ? 20.994 4.479 -8.211 1.00 71.00 92 ASP A O 1
ATOM 745 N N . SER A 1 93 ? 21.976 2.599 -7.470 1.00 68.06 93 SER A N 1
ATOM 746 C CA . SER A 1 93 ? 20.797 1.795 -7.754 1.00 68.06 93 SER A CA 1
ATOM 747 C C . SER A 1 93 ? 19.552 2.405 -7.106 1.00 68.06 93 SER A C 1
ATOM 749 O O . SER A 1 93 ? 18.482 2.329 -7.692 1.00 68.06 93 SER A O 1
ATOM 751 N N . GLU A 1 94 ? 19.660 2.996 -5.908 1.00 69.44 94 GLU A N 1
ATOM 752 C CA . GLU A 1 94 ? 18.559 3.641 -5.171 1.00 69.44 94 GLU A CA 1
ATOM 753 C C . GLU A 1 94 ? 17.828 4.743 -5.941 1.00 69.44 94 GLU A C 1
ATOM 755 O O . GLU A 1 94 ? 16.628 4.912 -5.714 1.00 69.44 94 GLU A O 1
ATOM 760 N N . ASP A 1 95 ? 18.492 5.388 -6.898 1.00 70.25 95 ASP A N 1
ATOM 761 C CA . ASP A 1 95 ? 17.907 6.449 -7.718 1.00 70.25 95 ASP A CA 1
ATOM 762 C C . ASP A 1 95 ? 16.992 5.914 -8.827 1.00 70.25 95 ASP A C 1
ATOM 764 O O . ASP A 1 95 ? 16.155 6.650 -9.353 1.00 70.25 95 ASP A O 1
ATOM 768 N N . ASN A 1 96 ? 17.106 4.628 -9.177 1.00 72.62 96 ASN A N 1
ATOM 769 C CA . ASN A 1 96 ? 16.259 4.008 -10.192 1.00 72.62 96 ASN A CA 1
ATOM 770 C C . ASN A 1 96 ? 14.867 3.695 -9.619 1.00 72.62 96 ASN A C 1
ATOM 772 O O . ASN A 1 96 ? 14.717 2.951 -8.639 1.00 72.62 96 ASN A O 1
ATOM 776 N N . TYR A 1 97 ? 13.828 4.226 -10.265 1.00 72.06 97 TYR A N 1
ATOM 777 C CA . TYR A 1 97 ? 12.433 4.044 -9.882 1.00 72.06 97 TYR A CA 1
ATOM 778 C C . TYR A 1 97 ? 11.971 2.604 -10.135 1.00 72.06 97 TYR A C 1
ATOM 780 O O . TYR A 1 97 ? 11.349 1.990 -9.258 1.00 72.06 97 TYR A O 1
ATOM 788 N N . TYR A 1 98 ? 12.312 2.031 -11.295 1.00 71.38 98 TYR A N 1
ATOM 789 C CA . TYR A 1 98 ? 11.985 0.653 -11.657 1.00 71.38 98 TYR A CA 1
ATOM 790 C C . TYR A 1 98 ? 13.153 -0.288 -11.376 1.00 71.38 98 TYR A C 1
ATOM 792 O O . TYR A 1 98 ? 13.890 -0.733 -12.255 1.00 71.38 98 TYR A O 1
ATOM 800 N N . LYS A 1 99 ? 13.252 -0.706 -10.117 1.00 63.62 99 LYS A N 1
ATOM 801 C CA . LYS A 1 99 ? 13.915 -1.970 -9.777 1.00 63.62 99 LYS A CA 1
ATOM 802 C C . LYS A 1 99 ? 12.930 -3.110 -10.016 1.00 63.62 99 LYS A C 1
ATOM 804 O O . LYS A 1 99 ? 11.729 -2.908 -9.842 1.00 63.62 99 LYS A O 1
ATOM 809 N N . ARG A 1 100 ? 13.419 -4.289 -10.431 1.00 51.03 100 ARG A N 1
ATOM 810 C CA . ARG A 1 100 ? 12.614 -5.522 -10.580 1.00 51.03 100 ARG A CA 1
ATOM 811 C C . ARG A 1 100 ? 11.498 -5.554 -9.513 1.00 51.03 100 ARG A C 1
ATOM 813 O O . ARG A 1 100 ? 11.815 -5.622 -8.335 1.00 51.03 100 ARG A O 1
ATOM 820 N N . GLN A 1 101 ? 10.236 -5.494 -9.963 1.00 45.31 101 GLN A N 1
ATOM 821 C CA . GLN A 1 101 ? 8.986 -5.479 -9.173 1.00 45.31 101 GLN A CA 1
ATOM 822 C C . GLN A 1 101 ? 8.623 -4.166 -8.450 1.00 45.31 101 GLN A C 1
ATOM 824 O O . GLN A 1 101 ? 8.667 -4.134 -7.229 1.00 45.31 101 GLN A O 1
ATOM 829 N N . ARG A 1 102 ? 8.146 -3.112 -9.137 1.00 49.09 102 ARG A N 1
ATOM 830 C CA . ARG A 1 102 ? 7.395 -2.011 -8.481 1.00 49.09 102 ARG A CA 1
ATOM 831 C C . ARG A 1 102 ? 6.339 -1.395 -9.404 1.00 49.09 102 ARG A C 1
ATOM 833 O O . ARG A 1 102 ? 6.682 -0.982 -10.505 1.00 49.09 102 ARG A O 1
ATOM 840 N N . VAL A 1 103 ? 5.092 -1.278 -8.936 1.00 44.94 103 VAL A N 1
ATOM 841 C CA . VAL A 1 103 ? 4.048 -0.400 -9.501 1.00 44.94 103 VAL A CA 1
ATOM 842 C C . VAL A 1 103 ? 3.333 0.342 -8.366 1.00 44.94 103 VAL A C 1
ATOM 844 O O . VAL A 1 103 ? 3.113 -0.201 -7.284 1.00 44.94 103 VAL A O 1
ATOM 847 N N . ARG A 1 104 ? 3.022 1.623 -8.588 1.00 38.84 104 ARG A N 1
ATOM 848 C CA . ARG A 1 104 ? 2.401 2.516 -7.600 1.00 38.84 104 ARG A CA 1
ATOM 849 C C . ARG A 1 104 ? 0.947 2.779 -7.976 1.00 38.84 104 ARG A C 1
ATOM 851 O O . ARG A 1 104 ? 0.674 3.095 -9.129 1.00 38.84 104 ARG A O 1
ATOM 858 N N . TRP A 1 105 ? 0.057 2.723 -6.992 1.00 40.19 105 TRP A N 1
ATOM 859 C CA . TRP A 1 105 ? -1.314 3.210 -7.113 1.00 40.19 105 TRP A CA 1
ATOM 860 C C . TRP A 1 105 ? -1.539 4.335 -6.103 1.00 40.19 105 TRP A C 1
ATOM 862 O O . TRP A 1 105 ? -1.056 4.265 -4.972 1.00 40.19 105 TRP A O 1
ATOM 872 N N . TYR A 1 106 ? -2.239 5.379 -6.538 1.00 37.81 106 TYR A N 1
ATOM 873 C CA . TYR A 1 106 ? -2.679 6.479 -5.687 1.00 37.81 106 TYR A CA 1
ATOM 874 C C . TYR A 1 106 ? -4.132 6.242 -5.284 1.00 37.81 106 TYR A C 1
ATOM 876 O O . TYR A 1 106 ? -4.962 5.934 -6.137 1.00 37.81 106 TYR A O 1
ATOM 884 N N . VAL A 1 107 ? -4.420 6.388 -3.992 1.00 40.12 107 VAL A N 1
ATOM 885 C CA . VAL A 1 107 ? -5.784 6.459 -3.464 1.00 40.12 107 VAL A CA 1
ATOM 886 C C . VAL A 1 107 ? -5.861 7.742 -2.645 1.00 40.12 107 VAL A C 1
ATOM 888 O O . VAL A 1 107 ? -5.142 7.889 -1.655 1.00 40.12 107 VAL A O 1
ATOM 891 N N . GLU A 1 108 ? -6.673 8.689 -3.105 1.00 35.38 108 GLU A N 1
ATOM 892 C CA . GLU A 1 108 ? -7.061 9.858 -2.31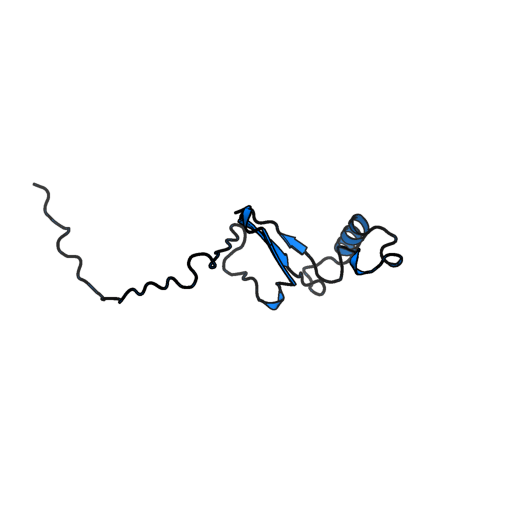4 1.00 35.38 108 GLU A CA 1
ATOM 893 C C . GLU A 1 108 ? -8.233 9.456 -1.411 1.00 35.38 108 GLU A C 1
ATOM 895 O O . GLU A 1 108 ? -9.118 8.714 -1.844 1.00 35.38 108 GLU A O 1
ATOM 900 N N . VAL A 1 109 ? -8.177 9.881 -0.146 1.00 41.62 109 VAL A N 1
ATOM 901 C CA . VAL A 1 109 ? -9.185 9.605 0.892 1.00 41.62 109 VAL A CA 1
ATOM 902 C C . VAL A 1 109 ? -10.015 10.853 1.133 1.00 41.62 109 VAL A C 1
ATOM 904 O O . VAL A 1 109 ? -9.395 11.931 1.280 1.00 41.62 109 VAL A O 1
#

Organism: NCBI:txid184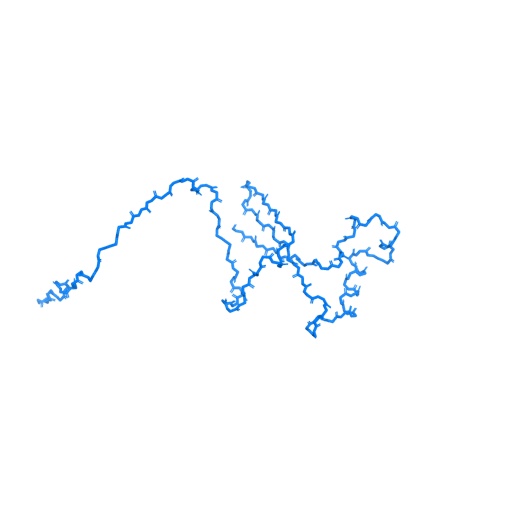3537

Secondary structure (DSSP, 8-state):
----GGG--------PPP---TTTTT------TTS-TTS---GGGEEEEEEETTTTEEEEEE---TTSTT--HHHHHHHHHHHH-TTGGGS-GGG-S--SS-EEEEE--

Foldseek 3Di:
DDDDPVPDDDDPDDDDDDDDPPCVLPDDDDDDPPDDPVDDQDPQQWDDWDADSVQRWIKTKTWDDCPDPPHDPVVVVVVQCVQCHPVCVVDDVVSRPDDHTIDIDTDRD

InterPro domains:
  IPR006886 DNA-directed RNA polymerase III subunit Rpc5 [PF04801] (8-99)
  IPR006886 DNA-directed RNA polymerase III subunit Rpc5 [PTHR12069] (4-82)